Protein AF-A0ABD6VWK9-F1 (afdb_monomer_lite)

Foldseek 3Di:
DDDPDPPVDDPVVQQVVFLVCLQCVLVQLVDPVNPDDNQEHSVLSNLLSVQDSGPVSSVVLVVLLVVLQVVVCVVCVVLVDHDRNHDCLVVVQSVPAPHSVSVSVCSNVVSVVSVVVVVCVVRVD

Secondary structure (DSSP, 8-state):
-----GGGS-HHHHHHHHHHHHHTHHHHHS-GGGSS---S-HHHHHHHHHH-SSHHHHHHHHHHHHHHHHHHHHHTGGGT----TTSHHHHHHHHT-SSHHHHHHHHHHHHHHHHHHHHHHHH--

Sequence (125 aa):
MWGISCTNFSPAEIETQNRDLVKHADEFLTDPESGWEVFLEPEAIQLLSFWCRTPQQMRRFIRIILNAKNNLEKEHQALGVKINLGDDTLRTCLVSAESGRIVENRLRSLSCQIIQAIFLEHNLR

Structure (mmCIF, N/CA/C/O backbone):
data_AF-A0ABD6VWK9-F1
#
_entry.id   AF-A0ABD6VWK9-F1
#
loop_
_atom_site.group_PDB
_atom_site.id
_atom_site.type_symbol
_atom_site.label_atom_id
_atom_site.label_alt_id
_atom_site.label_comp_id
_atom_site.label_asym_id
_atom_site.label_entity_id
_atom_site.label_seq_id
_atom_site.pdbx_PDB_ins_code
_atom_site.Cartn_x
_atom_site.Cartn_y
_atom_site.Cartn_z
_atom_site.occupancy
_atom_site.B_iso_or_equiv
_atom_site.auth_seq_id
_atom_site.auth_comp_id
_atom_site.auth_asym_id
_atom_site.auth_atom_id
_atom_site.pdbx_PDB_model_num
ATOM 1 N N . MET A 1 1 ? 15.761 -23.101 -2.468 1.00 32.19 1 MET A N 1
ATOM 2 C CA . MET A 1 1 ? 15.816 -21.630 -2.332 1.00 32.19 1 MET A CA 1
ATOM 3 C C . MET A 1 1 ? 16.074 -21.071 -3.724 1.00 32.19 1 MET A C 1
ATOM 5 O O . MET A 1 1 ? 17.201 -21.141 -4.190 1.00 32.19 1 MET A O 1
ATOM 9 N N . TRP A 1 2 ? 15.028 -20.667 -4.444 1.00 38.19 2 TRP A N 1
ATOM 10 C CA . TRP A 1 2 ? 15.165 -20.130 -5.802 1.00 38.19 2 TRP A CA 1
ATOM 11 C C . TRP A 1 2 ? 15.607 -18.667 -5.702 1.00 38.19 2 TRP A C 1
ATOM 13 O O . TRP A 1 2 ? 14.817 -17.800 -5.344 1.00 38.19 2 TRP A O 1
ATOM 23 N N . GLY A 1 3 ? 16.896 -18.408 -5.927 1.00 40.91 3 GLY A N 1
ATOM 24 C CA . GLY A 1 3 ? 17.455 -17.060 -5.961 1.00 40.91 3 GLY A CA 1
ATOM 25 C C . GLY A 1 3 ? 17.182 -16.412 -7.313 1.00 40.91 3 GLY A C 1
ATOM 26 O O . GLY A 1 3 ? 17.951 -16.606 -8.250 1.00 40.91 3 GLY A O 1
ATOM 27 N N . ILE A 1 4 ? 16.097 -15.648 -7.427 1.00 45.09 4 ILE A N 1
ATOM 28 C CA . ILE A 1 4 ? 15.901 -14.756 -8.573 1.00 45.09 4 ILE A CA 1
ATOM 29 C C . ILE A 1 4 ? 16.847 -13.569 -8.364 1.00 45.09 4 ILE A C 1
ATOM 31 O O . ILE A 1 4 ? 16.572 -12.671 -7.570 1.00 45.09 4 ILE A O 1
ATOM 35 N N . SER A 1 5 ? 18.008 -13.603 -9.018 1.00 48.25 5 SER A N 1
ATOM 36 C CA . SER A 1 5 ? 18.937 -12.475 -9.038 1.00 48.25 5 SER A CA 1
ATOM 37 C C . SER A 1 5 ? 18.460 -11.450 -10.065 1.00 48.25 5 SER A C 1
ATOM 39 O O . SER A 1 5 ? 18.424 -11.742 -11.260 1.00 48.25 5 SER A O 1
ATOM 41 N N . CYS A 1 6 ? 18.145 -10.229 -9.627 1.00 55.00 6 CYS A N 1
ATOM 42 C CA . CYS A 1 6 ? 17.776 -9.117 -10.516 1.00 55.00 6 CYS A CA 1
ATOM 43 C C . CYS A 1 6 ? 18.934 -8.631 -11.411 1.00 55.00 6 CYS A C 1
ATOM 45 O O . CYS A 1 6 ? 18.774 -7.667 -12.150 1.00 55.00 6 CYS A O 1
ATOM 47 N N . THR A 1 7 ? 20.105 -9.273 -11.352 1.00 61.00 7 THR A N 1
ATOM 48 C CA . THR A 1 7 ? 21.295 -8.926 -12.146 1.00 61.00 7 THR A CA 1
ATOM 49 C C . THR A 1 7 ? 21.197 -9.330 -13.616 1.00 61.00 7 THR A C 1
ATOM 51 O O . THR A 1 7 ? 22.053 -8.933 -14.397 1.00 61.00 7 THR A O 1
ATOM 54 N N . ASN A 1 8 ? 20.191 -10.125 -13.993 1.00 77.50 8 ASN A N 1
ATOM 55 C CA . ASN A 1 8 ? 20.053 -10.672 -15.348 1.00 77.50 8 ASN A CA 1
ATOM 56 C C . ASN A 1 8 ? 19.121 -9.855 -16.256 1.00 77.50 8 ASN A C 1
ATOM 58 O O . ASN A 1 8 ? 18.975 -10.203 -17.423 1.00 77.50 8 ASN A O 1
ATOM 62 N N . PHE A 1 9 ? 18.491 -8.800 -15.736 1.00 83.81 9 PHE A N 1
ATOM 63 C CA . PHE A 1 9 ? 17.545 -7.974 -16.483 1.00 83.81 9 PHE A CA 1
ATOM 64 C C . PHE A 1 9 ? 18.128 -6.592 -16.756 1.00 83.81 9 PHE A C 1
ATOM 66 O O . PHE A 1 9 ? 18.802 -5.997 -15.911 1.00 83.81 9 PHE A O 1
ATOM 73 N N . SER A 1 10 ? 17.840 -6.060 -17.938 1.00 89.19 10 SER A N 1
ATOM 74 C CA . SER A 1 10 ? 18.141 -4.676 -18.272 1.00 89.19 10 SER A CA 1
ATOM 75 C C . SER A 1 10 ? 17.307 -3.710 -17.415 1.00 89.19 10 SER A C 1
ATOM 77 O O . SER A 1 10 ? 16.210 -4.050 -16.960 1.00 89.19 10 SER A O 1
ATOM 79 N N . PRO A 1 11 ? 17.765 -2.458 -17.233 1.00 88.75 11 PRO A N 1
ATOM 80 C CA . PRO A 1 11 ? 16.989 -1.447 -16.518 1.00 88.75 11 PRO A CA 1
ATOM 81 C C . PRO A 1 11 ? 15.580 -1.218 -17.091 1.00 88.75 11 PRO A C 1
ATOM 83 O O . PRO A 1 11 ? 14.651 -0.956 -16.334 1.00 88.75 11 PRO A O 1
ATOM 86 N N . ALA A 1 12 ? 15.404 -1.343 -18.411 1.00 90.69 12 ALA A N 1
ATOM 87 C CA . ALA A 1 12 ? 14.109 -1.166 -19.069 1.00 90.69 12 ALA A CA 1
ATOM 88 C C . ALA A 1 12 ? 13.143 -2.328 -18.786 1.00 90.69 12 ALA A C 1
ATOM 90 O O . ALA A 1 12 ? 11.950 -2.102 -18.572 1.00 90.69 12 ALA A O 1
ATOM 91 N N . GLU A 1 13 ? 13.651 -3.562 -18.740 1.00 89.31 13 GLU A N 1
ATOM 92 C CA . GLU A 1 13 ? 12.863 -4.733 -18.341 1.00 89.31 13 GLU A CA 1
ATOM 93 C C . GLU A 1 13 ? 12.443 -4.628 -16.8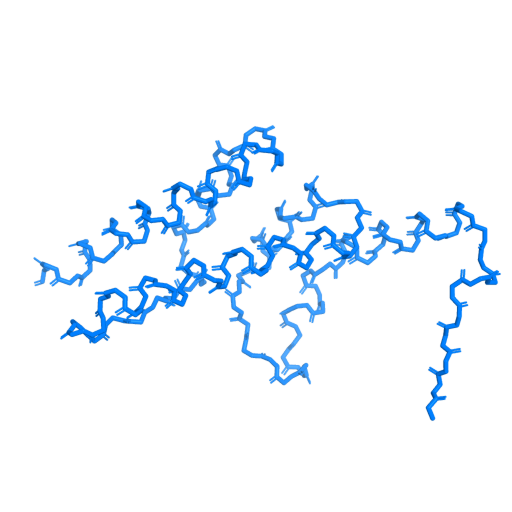75 1.00 89.31 13 GLU A C 1
ATOM 95 O O . GLU A 1 13 ? 11.276 -4.849 -16.562 1.00 89.31 13 GLU A O 1
ATOM 100 N N . ILE A 1 14 ? 13.355 -4.207 -15.992 1.00 88.44 14 ILE A N 1
ATOM 101 C CA . ILE A 1 14 ? 13.051 -3.983 -14.572 1.00 88.44 14 ILE A CA 1
ATOM 102 C C . ILE A 1 14 ? 11.991 -2.890 -14.403 1.00 88.44 14 ILE A C 1
ATOM 104 O O . ILE A 1 14 ? 11.057 -3.067 -13.625 1.00 88.44 14 ILE A O 1
ATOM 108 N N . GLU A 1 15 ? 12.100 -1.769 -15.120 1.00 90.06 15 GLU A N 1
ATOM 109 C CA . GLU A 1 15 ? 11.089 -0.708 -15.057 1.00 90.06 15 GLU A CA 1
ATOM 110 C C . GLU A 1 15 ? 9.732 -1.214 -15.555 1.00 90.06 15 GLU A C 1
ATOM 112 O O . GLU A 1 15 ? 8.719 -0.992 -14.900 1.00 90.06 15 GLU A O 1
ATOM 117 N N . THR A 1 16 ? 9.707 -1.958 -16.661 1.00 91.62 16 THR A N 1
ATOM 118 C CA . THR A 1 16 ? 8.468 -2.541 -17.198 1.00 91.62 16 THR A CA 1
ATOM 119 C C . THR A 1 16 ? 7.816 -3.481 -16.184 1.00 91.62 16 THR A C 1
ATOM 121 O O . THR A 1 16 ? 6.629 -3.342 -15.899 1.00 91.62 16 THR A O 1
ATOM 124 N N . GLN A 1 17 ? 8.600 -4.370 -15.568 1.00 90.69 17 GLN A N 1
ATOM 125 C CA . GLN A 1 17 ? 8.124 -5.280 -14.524 1.00 90.69 17 GLN A CA 1
ATOM 126 C C . GLN A 1 17 ? 7.633 -4.526 -13.282 1.00 90.69 17 GLN A C 1
ATOM 128 O O . GLN A 1 17 ? 6.583 -4.846 -12.736 1.00 90.69 17 GLN A O 1
ATOM 133 N N . ASN A 1 18 ? 8.351 -3.491 -12.840 1.00 92.06 18 ASN A N 1
ATOM 134 C CA . ASN A 1 18 ? 7.936 -2.675 -11.700 1.00 92.06 18 ASN A CA 1
ATOM 135 C C . ASN A 1 18 ? 6.605 -1.964 -11.961 1.00 92.06 18 ASN A C 1
ATOM 137 O O . ASN A 1 18 ? 5.761 -1.898 -11.068 1.00 92.06 18 ASN A O 1
ATOM 141 N N . ARG A 1 19 ? 6.418 -1.429 -13.171 1.00 89.88 19 ARG A N 1
ATOM 142 C CA . ARG A 1 19 ? 5.182 -0.749 -13.573 1.00 89.88 19 ARG A CA 1
ATOM 143 C C . ARG A 1 19 ? 4.009 -1.718 -13.620 1.00 89.88 19 ARG A C 1
ATOM 145 O O . ARG A 1 19 ? 2.937 -1.355 -13.149 1.00 89.88 19 ARG A O 1
ATOM 152 N N . ASP A 1 20 ? 4.228 -2.921 -14.138 1.00 92.25 20 ASP A N 1
ATOM 153 C CA . ASP A 1 20 ? 3.225 -3.983 -14.187 1.00 92.25 20 ASP A CA 1
ATOM 154 C C . ASP A 1 20 ? 2.800 -4.425 -12.777 1.00 92.25 20 ASP A C 1
ATOM 156 O O . ASP A 1 20 ? 1.629 -4.311 -12.417 1.00 92.25 20 ASP A O 1
ATOM 160 N N . LEU A 1 21 ? 3.770 -4.763 -11.921 1.00 90.38 21 LEU A N 1
ATOM 161 C CA . LEU A 1 21 ? 3.525 -5.139 -10.524 1.00 90.38 21 LEU A CA 1
ATOM 162 C C . LEU A 1 21 ? 2.811 -4.042 -9.728 1.00 90.38 21 LEU A C 1
ATOM 164 O O . LEU A 1 21 ? 1.988 -4.329 -8.871 1.00 90.38 21 LEU A O 1
ATOM 168 N N . VAL A 1 22 ? 3.134 -2.770 -9.957 1.00 89.81 22 VAL A N 1
ATOM 169 C CA . VAL A 1 22 ? 2.442 -1.675 -9.264 1.00 89.81 22 VAL A CA 1
ATOM 170 C C . VAL A 1 22 ? 1.021 -1.494 -9.791 1.00 89.81 22 VAL A C 1
ATOM 172 O O . VAL A 1 22 ? 0.119 -1.222 -9.003 1.00 89.81 22 VAL A O 1
ATOM 175 N N . LYS A 1 23 ? 0.821 -1.625 -11.103 1.00 89.75 23 LYS A N 1
ATOM 176 C CA . LYS A 1 23 ? -0.477 -1.428 -11.752 1.00 89.75 23 LYS A CA 1
ATOM 177 C C . LYS A 1 23 ? -1.496 -2.485 -11.333 1.00 89.75 23 LYS A C 1
ATOM 179 O O . LYS A 1 23 ? -2.651 -2.133 -11.143 1.00 89.75 23 LYS A O 1
ATOM 184 N N . HIS A 1 24 ? -1.049 -3.727 -11.184 1.00 90.06 24 HIS A N 1
ATOM 185 C CA . HIS A 1 24 ? -1.875 -4.876 -10.809 1.00 90.06 24 HIS A CA 1
ATOM 186 C C . HIS A 1 24 ? -1.788 -5.179 -9.302 1.00 90.06 24 HIS A C 1
ATOM 188 O O . HIS A 1 24 ? -1.914 -6.321 -8.868 1.00 90.06 24 HIS A O 1
ATOM 194 N N . ALA A 1 25 ? -1.514 -4.152 -8.487 1.00 87.88 25 ALA A N 1
ATOM 195 C CA . ALA A 1 25 ? -1.321 -4.309 -7.050 1.00 87.88 25 ALA A CA 1
ATOM 196 C C . ALA A 1 25 ? -2.573 -4.752 -6.297 1.00 87.88 25 ALA A C 1
ATOM 198 O O . ALA A 1 25 ? -2.473 -5.482 -5.314 1.00 87.88 25 ALA A O 1
ATOM 199 N N . ASP A 1 26 ? -3.737 -4.316 -6.754 1.00 86.62 26 ASP A N 1
ATOM 200 C CA . ASP A 1 26 ? -5.029 -4.706 -6.208 1.00 86.62 26 ASP A CA 1
ATOM 201 C C . ASP A 1 26 ? -5.265 -6.208 -6.364 1.00 86.62 26 ASP A C 1
ATOM 203 O O . ASP A 1 26 ? -5.638 -6.855 -5.389 1.00 86.62 26 ASP A O 1
ATOM 207 N N . GLU A 1 27 ? -4.939 -6.779 -7.524 1.00 87.56 27 GLU A N 1
ATOM 208 C CA . GLU A 1 27 ? -5.164 -8.197 -7.825 1.00 87.56 27 GLU A CA 1
ATOM 209 C C . GLU A 1 27 ? -4.462 -9.130 -6.829 1.00 87.56 27 GLU A C 1
ATOM 211 O O . GLU A 1 27 ? -5.067 -10.097 -6.380 1.00 87.56 27 GLU A O 1
ATOM 216 N N . PHE A 1 28 ? -3.220 -8.834 -6.424 1.00 82.31 28 PHE A N 1
ATOM 217 C CA . PHE A 1 28 ? -2.496 -9.690 -5.472 1.00 82.31 28 PHE A CA 1
ATOM 218 C C . PHE A 1 28 ? -2.640 -9.277 -4.004 1.00 82.31 28 PHE A C 1
ATOM 220 O O . PHE A 1 28 ? -2.460 -10.115 -3.123 1.00 82.31 28 PHE A O 1
ATOM 227 N N . LEU A 1 29 ? -2.914 -8.001 -3.701 1.00 81.19 29 LEU A N 1
ATOM 228 C CA . LEU A 1 29 ? -3.114 -7.550 -2.314 1.00 81.19 29 LEU A CA 1
ATOM 229 C C . LEU A 1 29 ? -4.529 -7.831 -1.802 1.00 81.19 29 LEU A C 1
ATOM 231 O O . LEU A 1 29 ? -4.738 -7.787 -0.590 1.00 81.19 29 LEU A O 1
ATOM 235 N N . THR A 1 30 ? -5.476 -8.103 -2.703 1.00 81.50 30 THR A N 1
ATOM 236 C CA . THR A 1 30 ? -6.857 -8.471 -2.359 1.00 81.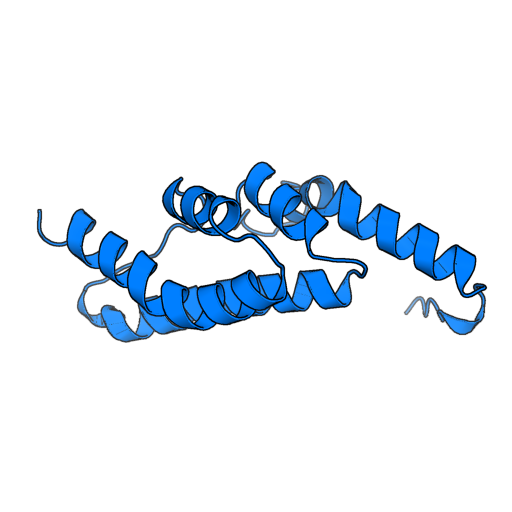50 30 THR A CA 1
ATOM 237 C C . THR A 1 30 ? -7.187 -9.936 -2.644 1.00 81.50 30 THR A C 1
ATOM 239 O O . THR A 1 30 ? -8.316 -10.351 -2.396 1.00 81.50 30 THR A O 1
ATOM 242 N N . ASP A 1 31 ? -6.217 -10.727 -3.119 1.00 80.06 31 ASP A N 1
ATOM 243 C CA . ASP A 1 31 ? -6.414 -12.141 -3.439 1.00 80.06 31 ASP A CA 1
ATOM 244 C C . ASP A 1 31 ? -6.872 -12.933 -2.193 1.00 80.06 31 ASP A C 1
ATOM 246 O O . ASP A 1 31 ? -6.105 -13.055 -1.228 1.00 80.06 31 ASP A O 1
ATOM 250 N N . PRO A 1 32 ? -8.094 -13.504 -2.198 1.00 72.88 32 PRO A N 1
ATOM 251 C CA . PRO A 1 32 ? -8.606 -14.312 -1.095 1.00 72.88 32 PRO A CA 1
ATOM 252 C C . PRO A 1 32 ? -7.770 -15.570 -0.817 1.00 72.88 32 PRO A C 1
ATOM 254 O O . PRO A 1 32 ? -7.759 -16.060 0.313 1.00 72.88 32 PRO A O 1
ATOM 257 N N . GLU A 1 33 ? -7.057 -16.094 -1.819 1.00 78.31 33 GLU A N 1
ATOM 258 C CA . GLU A 1 33 ? -6.184 -17.266 -1.678 1.00 78.31 33 GLU A CA 1
ATOM 259 C C . GLU A 1 33 ? -4.800 -16.916 -1.116 1.00 78.31 33 GLU A C 1
ATOM 261 O O . GLU A 1 33 ? -4.047 -17.804 -0.710 1.00 78.31 33 GLU A O 1
ATOM 266 N N . SER A 1 34 ? -4.469 -15.626 -1.005 1.00 70.69 34 SER A N 1
ATOM 267 C CA . SER A 1 34 ? -3.174 -15.172 -0.487 1.00 70.69 34 SER A CA 1
ATOM 268 C C . SER A 1 34 ? -2.956 -15.508 0.997 1.00 70.69 34 SER A C 1
ATOM 270 O O . SER A 1 34 ? -1.818 -15.504 1.474 1.00 70.69 34 SER A O 1
ATOM 272 N N . GLY A 1 35 ? -4.034 -15.791 1.739 1.00 67.25 35 GLY A N 1
ATOM 273 C CA . GLY A 1 35 ? -4.010 -16.035 3.184 1.00 67.25 35 GLY A CA 1
ATOM 274 C C . GLY A 1 35 ? -3.824 -14.770 4.031 1.00 67.25 35 GLY A C 1
ATOM 275 O O . GLY A 1 35 ? -3.687 -14.873 5.252 1.00 67.25 35 GLY A O 1
ATOM 276 N N . TRP A 1 36 ? -3.818 -13.588 3.406 1.00 67.12 36 TRP A N 1
ATOM 277 C CA . TRP A 1 36 ? -3.788 -12.295 4.086 1.00 67.12 36 TRP A CA 1
ATOM 278 C C . TRP A 1 36 ? -5.208 -11.749 4.225 1.00 67.12 36 TRP A C 1
ATOM 280 O O . TRP A 1 36 ? -6.017 -11.846 3.306 1.00 67.12 36 TRP A O 1
ATOM 290 N N . GLU A 1 37 ? -5.515 -11.147 5.374 1.00 69.69 37 GLU A N 1
ATOM 291 C CA . GLU A 1 37 ? -6.748 -10.376 5.523 1.00 69.69 37 GLU A CA 1
ATOM 292 C C . GLU A 1 37 ? -6.665 -9.144 4.613 1.00 69.69 37 GLU A C 1
ATOM 294 O O . GLU A 1 37 ? -5.711 -8.360 4.704 1.00 69.69 37 GLU A O 1
ATOM 299 N N . VAL A 1 38 ? -7.651 -8.989 3.725 1.00 71.06 38 VAL A N 1
ATOM 300 C CA . VAL A 1 38 ? -7.769 -7.814 2.859 1.00 71.06 38 VAL A CA 1
ATOM 301 C C . VAL A 1 38 ? -7.890 -6.585 3.754 1.00 71.06 38 VAL A C 1
ATOM 303 O O . VAL A 1 38 ? -8.861 -6.419 4.486 1.00 71.06 38 VAL A O 1
ATOM 306 N N . PHE A 1 39 ? -6.856 -5.745 3.744 1.00 72.94 39 PHE A N 1
ATOM 307 C CA . PHE A 1 39 ? -6.743 -4.609 4.661 1.00 72.94 39 PHE A CA 1
ATOM 308 C C . PHE A 1 39 ? -7.079 -3.270 3.997 1.00 72.94 39 PHE A C 1
ATOM 310 O O . PHE A 1 39 ? -7.129 -2.256 4.684 1.00 72.94 39 PHE A O 1
ATOM 317 N N . LEU A 1 40 ? -7.262 -3.239 2.678 1.00 77.88 40 LEU A N 1
ATOM 318 C CA . LEU A 1 40 ? -7.689 -2.072 1.913 1.00 77.88 40 LEU A CA 1
ATOM 319 C C . LEU A 1 40 ? -8.586 -2.536 0.771 1.00 77.88 40 LEU A C 1
ATOM 321 O O . LEU A 1 40 ? -8.314 -3.568 0.160 1.00 77.88 40 LEU A O 1
ATOM 325 N N . GLU A 1 41 ? -9.592 -1.727 0.451 1.00 79.88 41 GLU A N 1
ATOM 326 C CA . GLU A 1 41 ? -10.415 -1.930 -0.739 1.00 79.88 41 GLU A CA 1
ATOM 327 C C . GLU A 1 41 ? -9.563 -1.845 -2.025 1.00 79.88 41 GLU A C 1
ATOM 329 O O . GLU A 1 41 ? -8.614 -1.043 -2.080 1.00 79.88 41 GLU A O 1
ATOM 334 N N . PRO A 1 42 ? -9.896 -2.615 -3.078 1.00 82.94 42 PRO A N 1
ATOM 335 C CA . PRO A 1 42 ? -9.181 -2.599 -4.356 1.00 82.94 42 PRO A CA 1
ATOM 336 C C . PRO A 1 42 ? -8.982 -1.190 -4.929 1.00 82.94 42 PRO A C 1
ATOM 338 O O . PRO A 1 42 ? -7.887 -0.847 -5.376 1.00 82.94 42 PRO A O 1
ATOM 341 N N . GLU A 1 43 ? -9.986 -0.313 -4.840 1.00 80.75 43 GLU A N 1
ATOM 342 C CA . GLU A 1 43 ? -9.894 1.065 -5.335 1.00 80.75 43 GLU A CA 1
ATOM 343 C C . GLU A 1 43 ? -8.870 1.898 -4.554 1.00 80.75 43 GLU A C 1
ATOM 345 O O . GLU A 1 43 ? -8.190 2.751 -5.130 1.00 80.75 43 GLU A O 1
ATOM 350 N N . ALA A 1 44 ? -8.725 1.660 -3.247 1.00 78.69 44 ALA A N 1
ATOM 351 C CA . ALA A 1 44 ? -7.717 2.331 -2.431 1.00 78.69 44 ALA A CA 1
ATOM 352 C C . ALA A 1 44 ? -6.303 1.866 -2.809 1.00 78.69 44 ALA A C 1
ATOM 354 O O . ALA A 1 44 ? -5.385 2.686 -2.899 1.00 78.69 44 ALA A O 1
ATOM 355 N N . ILE A 1 45 ? -6.130 0.573 -3.094 1.00 83.88 45 ILE A N 1
ATOM 356 C CA . ILE A 1 45 ? -4.863 0.017 -3.587 1.00 83.88 45 ILE A CA 1
ATOM 357 C C . ILE A 1 45 ? -4.536 0.567 -4.980 1.00 83.88 45 ILE A C 1
ATOM 359 O O . ILE A 1 45 ? -3.402 0.982 -5.240 1.00 83.88 45 ILE A O 1
ATOM 363 N N . GLN A 1 46 ? -5.534 0.670 -5.855 1.00 83.88 46 GLN A N 1
ATOM 364 C CA . GLN A 1 46 ? -5.359 1.246 -7.181 1.00 83.88 46 GLN A CA 1
ATOM 365 C C . GLN A 1 46 ? -4.989 2.734 -7.116 1.00 83.88 46 GLN A C 1
ATOM 367 O O . GLN A 1 46 ? -4.116 3.179 -7.861 1.00 83.88 46 GLN A O 1
ATOM 372 N N . LEU A 1 47 ? -5.539 3.504 -6.174 1.00 81.75 47 LEU A N 1
ATOM 373 C CA . LEU A 1 47 ? -5.098 4.881 -5.928 1.00 81.75 47 LEU A CA 1
ATOM 374 C C . LEU A 1 47 ? -3.629 4.954 -5.489 1.00 81.75 47 LEU A C 1
ATOM 376 O O . LEU A 1 47 ? -2.875 5.781 -6.007 1.00 81.75 47 LEU A O 1
ATOM 380 N N . LEU A 1 48 ? -3.193 4.057 -4.595 1.00 81.94 48 LEU A N 1
ATOM 381 C CA . LEU A 1 48 ? -1.785 3.964 -4.189 1.00 81.94 48 LEU A CA 1
ATOM 382 C C . LEU A 1 48 ? -0.860 3.671 -5.378 1.00 81.94 48 LEU A C 1
ATOM 384 O O . LEU A 1 48 ? 0.265 4.186 -5.416 1.00 81.94 48 LEU A O 1
ATOM 388 N N . SER A 1 49 ? -1.328 2.897 -6.364 1.00 84.19 49 SER A N 1
ATOM 389 C CA . SER A 1 49 ? -0.552 2.567 -7.563 1.00 84.19 49 SER A CA 1
ATOM 390 C C . SER A 1 49 ? -0.129 3.805 -8.362 1.00 84.19 49 SER A C 1
ATOM 392 O O . SER A 1 49 ? 1.001 3.859 -8.847 1.00 84.19 49 SER A O 1
ATOM 394 N N . PHE A 1 50 ? -0.959 4.856 -8.419 1.00 82.50 50 PHE A N 1
ATOM 395 C CA . PHE A 1 50 ? -0.632 6.090 -9.144 1.00 82.50 50 PHE A CA 1
ATOM 396 C C . PHE A 1 50 ? 0.551 6.852 -8.539 1.00 82.50 50 PHE A C 1
ATOM 398 O O . PHE A 1 50 ? 1.246 7.592 -9.243 1.00 82.50 50 PHE A O 1
ATOM 405 N N . TRP A 1 51 ? 0.809 6.671 -7.244 1.00 78.31 51 TRP A N 1
ATOM 406 C CA . TRP A 1 51 ? 1.920 7.317 -6.540 1.00 78.31 51 TRP A CA 1
ATOM 407 C C . TRP A 1 51 ? 3.165 6.442 -6.443 1.00 78.31 51 TRP A C 1
ATOM 409 O O . TRP A 1 51 ? 4.208 6.908 -5.976 1.00 78.31 51 TRP A O 1
ATOM 419 N N . CYS A 1 52 ? 3.076 5.196 -6.903 1.00 84.25 52 CYS A N 1
ATOM 420 C CA . CYS A 1 52 ? 4.171 4.249 -6.887 1.00 84.25 52 CYS A CA 1
ATOM 421 C C . CYS A 1 52 ? 4.720 4.051 -8.303 1.00 84.25 52 CYS A C 1
ATOM 423 O O . CYS A 1 52 ? 4.006 3.993 -9.299 1.00 84.25 52 CYS A O 1
ATOM 425 N N . ARG A 1 53 ? 6.039 3.945 -8.404 1.00 84.38 53 ARG A N 1
ATOM 426 C CA . ARG A 1 53 ? 6.734 3.472 -9.605 1.00 84.38 53 ARG A CA 1
ATOM 427 C C . ARG A 1 53 ? 7.389 2.123 -9.387 1.00 84.38 53 ARG A C 1
ATOM 429 O O . ARG A 1 53 ? 7.676 1.443 -10.358 1.00 84.38 53 ARG A O 1
ATOM 436 N N . THR A 1 54 ? 7.606 1.734 -8.130 1.00 85.75 54 THR A N 1
ATOM 437 C CA . THR A 1 54 ? 8.205 0.445 -7.790 1.00 85.75 54 THR A CA 1
ATOM 438 C C . THR A 1 54 ? 7.439 -0.271 -6.674 1.00 85.75 54 THR A C 1
ATOM 440 O O . THR A 1 54 ? 6.851 0.389 -5.805 1.00 85.75 54 THR A O 1
ATOM 443 N N . PRO A 1 55 ? 7.506 -1.614 -6.613 1.00 85.12 55 PRO A N 1
ATOM 444 C CA . PRO A 1 55 ? 6.935 -2.390 -5.512 1.00 85.12 55 PRO A CA 1
ATOM 445 C C . PRO A 1 55 ? 7.472 -1.976 -4.134 1.00 85.12 55 PRO A C 1
ATOM 447 O O . PRO A 1 55 ? 6.766 -2.037 -3.129 1.00 85.12 55 PRO A O 1
ATOM 450 N N . GLN A 1 56 ? 8.720 -1.502 -4.056 1.00 84.88 56 GLN A N 1
ATOM 451 C CA . GLN A 1 56 ? 9.305 -1.025 -2.800 1.00 84.88 56 GLN A CA 1
ATOM 452 C C . GLN A 1 56 ? 8.640 0.270 -2.312 1.00 84.88 56 GLN A C 1
ATOM 454 O O . GLN A 1 56 ? 8.468 0.438 -1.102 1.00 84.88 56 GLN A O 1
ATOM 459 N N . GLN A 1 57 ? 8.247 1.169 -3.222 1.00 82.56 57 GLN A N 1
ATOM 460 C CA . GLN A 1 57 ? 7.480 2.368 -2.870 1.00 82.56 57 GLN A CA 1
ATOM 461 C C . GLN A 1 57 ? 6.084 1.991 -2.368 1.00 82.56 57 GLN A C 1
ATOM 463 O O . GLN A 1 57 ? 5.692 2.450 -1.296 1.00 82.56 57 GLN A O 1
ATOM 468 N N . MET A 1 58 ? 5.399 1.079 -3.064 1.00 85.44 58 MET A N 1
ATOM 469 C CA . MET A 1 58 ? 4.105 0.535 -2.633 1.00 85.44 58 MET A CA 1
ATOM 470 C C . MET A 1 58 ? 4.197 -0.057 -1.221 1.00 85.44 58 MET A C 1
ATOM 472 O O . MET A 1 58 ? 3.471 0.345 -0.312 1.00 85.44 58 MET A O 1
ATOM 476 N N . ARG A 1 59 ? 5.188 -0.926 -0.982 1.00 85.12 59 ARG A N 1
ATOM 477 C CA . ARG A 1 59 ? 5.447 -1.516 0.339 1.00 85.12 59 ARG A CA 1
ATOM 478 C C . ARG A 1 59 ? 5.694 -0.462 1.422 1.00 85.12 59 ARG A C 1
ATOM 480 O O . ARG A 1 59 ? 5.303 -0.664 2.573 1.00 85.12 59 ARG A O 1
ATOM 487 N N . ARG A 1 60 ? 6.359 0.650 1.091 1.00 82.50 60 ARG A N 1
ATOM 488 C CA . ARG A 1 60 ? 6.584 1.758 2.032 1.00 82.50 60 ARG A CA 1
ATOM 489 C C . ARG A 1 60 ? 5.269 2.437 2.409 1.00 82.50 60 ARG A C 1
ATOM 491 O O . ARG A 1 60 ? 5.057 2.648 3.600 1.00 82.50 60 ARG A O 1
ATOM 498 N N . PHE A 1 61 ? 4.396 2.730 1.446 1.00 80.75 61 PHE A N 1
ATOM 499 C CA . PHE A 1 61 ? 3.077 3.305 1.725 1.00 80.75 61 PHE A CA 1
ATOM 500 C C . PHE A 1 61 ? 2.220 2.380 2.588 1.00 80.75 61 PHE A C 1
ATOM 502 O O . PHE A 1 61 ? 1.731 2.811 3.630 1.00 80.75 61 PHE A O 1
ATOM 509 N N . ILE A 1 62 ? 2.138 1.096 2.231 1.00 81.38 62 ILE A N 1
ATOM 510 C CA . ILE A 1 62 ? 1.410 0.085 3.014 1.00 81.38 62 ILE A CA 1
ATOM 511 C C . ILE A 1 62 ? 1.917 0.049 4.460 1.00 81.38 62 ILE A C 1
ATOM 513 O O . ILE A 1 62 ? 1.132 0.106 5.402 1.00 81.38 62 ILE A O 1
ATOM 517 N N . ARG A 1 63 ? 3.241 0.031 4.665 1.00 82.75 63 ARG A N 1
ATOM 518 C CA . ARG A 1 63 ? 3.824 0.046 6.014 1.00 82.75 63 ARG A CA 1
ATOM 519 C C . ARG A 1 63 ? 3.467 1.309 6.798 1.00 82.75 63 ARG A C 1
ATOM 521 O O . ARG A 1 63 ? 3.255 1.214 8.002 1.00 82.75 63 ARG A O 1
ATOM 528 N N . ILE A 1 64 ? 3.430 2.473 6.153 1.00 80.06 64 ILE A N 1
ATOM 529 C CA . ILE A 1 64 ? 3.028 3.725 6.809 1.00 80.06 64 ILE A CA 1
ATOM 530 C C . ILE A 1 64 ? 1.574 3.626 7.279 1.00 80.06 64 ILE A C 1
ATOM 532 O O . ILE A 1 64 ? 1.309 3.919 8.441 1.00 80.06 64 ILE A O 1
ATOM 536 N N . ILE A 1 65 ? 0.671 3.149 6.418 1.00 78.06 65 ILE A N 1
ATOM 537 C CA . ILE A 1 65 ? -0.757 2.978 6.727 1.00 78.06 65 ILE A CA 1
ATOM 538 C C . ILE A 1 65 ? -0.954 1.987 7.884 1.00 78.06 65 ILE A C 1
ATOM 540 O O . ILE A 1 65 ? -1.644 2.291 8.854 1.00 78.06 65 ILE A O 1
ATOM 544 N N . LEU A 1 66 ? -0.296 0.826 7.836 1.00 80.88 66 LEU A N 1
ATOM 545 C CA . LEU A 1 66 ? -0.409 -0.188 8.889 1.00 80.88 66 LEU A CA 1
ATOM 546 C C . LEU A 1 66 ? 0.204 0.270 10.219 1.00 80.88 66 LEU A C 1
ATOM 548 O O . LEU A 1 66 ? -0.350 -0.002 11.280 1.00 80.88 66 LEU A O 1
ATOM 552 N N . ASN A 1 67 ? 1.330 0.988 10.190 1.00 81.00 67 ASN A N 1
ATOM 553 C CA . ASN A 1 67 ? 1.921 1.541 11.410 1.00 81.00 67 ASN A CA 1
ATOM 554 C C . ASN A 1 67 ? 1.020 2.609 12.036 1.00 81.00 67 ASN A C 1
ATOM 556 O O . ASN A 1 67 ? 0.867 2.630 13.252 1.00 81.00 67 ASN A O 1
ATOM 560 N N . ALA A 1 68 ? 0.416 3.464 11.212 1.00 75.38 68 ALA A N 1
ATOM 561 C CA . ALA A 1 68 ? -0.573 4.442 11.639 1.00 75.38 68 ALA A CA 1
ATOM 562 C C . ALA A 1 68 ? -1.764 3.779 12.343 1.00 75.38 68 ALA A C 1
ATOM 564 O O . ALA A 1 68 ? -2.075 4.146 13.474 1.00 75.38 68 ALA A O 1
ATOM 565 N N . LYS A 1 69 ? -2.357 2.754 11.714 1.00 76.75 69 LYS A N 1
ATOM 566 C CA . LYS A 1 69 ? -3.416 1.933 12.316 1.00 76.75 69 LYS A CA 1
ATOM 567 C C . LYS A 1 69 ? -2.991 1.406 13.688 1.00 76.75 69 LYS A C 1
ATOM 569 O O . LYS A 1 69 ? -3.627 1.695 14.695 1.00 76.75 69 LYS A O 1
ATOM 574 N N . ASN A 1 70 ? -1.877 0.674 13.722 1.00 81.12 70 ASN A N 1
ATOM 575 C CA . ASN A 1 70 ? -1.404 -0.002 14.927 1.00 81.12 70 ASN A CA 1
ATOM 576 C C . ASN A 1 70 ? -1.075 0.973 16.063 1.00 81.12 70 ASN A C 1
ATOM 578 O O . ASN A 1 70 ? -1.271 0.640 17.228 1.00 81.12 70 ASN A O 1
ATOM 582 N N . ASN A 1 71 ? -0.532 2.152 15.753 1.00 80.62 71 ASN A N 1
ATOM 583 C CA . ASN A 1 71 ? -0.238 3.160 16.769 1.00 80.62 71 ASN A CA 1
ATOM 584 C C . ASN A 1 71 ? -1.518 3.686 17.407 1.00 80.62 71 ASN A C 1
ATOM 586 O O . ASN A 1 71 ? -1.571 3.848 18.620 1.00 80.62 71 ASN A O 1
ATOM 590 N N . LEU A 1 72 ? -2.558 3.887 16.610 1.00 72.38 72 LEU A N 1
ATOM 591 C CA . LEU A 1 72 ? -3.780 4.503 17.090 1.00 72.38 72 LEU A CA 1
ATOM 592 C C . LEU A 1 72 ? -4.680 3.512 17.836 1.00 72.38 72 LEU A C 1
ATOM 594 O O . LEU A 1 72 ? -5.239 3.857 18.873 1.00 72.38 72 LEU A O 1
ATOM 598 N N . GLU A 1 73 ? -4.711 2.243 17.416 1.00 77.31 73 GLU A N 1
ATOM 599 C CA . GLU A 1 73 ? -5.300 1.164 18.229 1.00 77.31 73 GLU A CA 1
ATOM 600 C C . GLU A 1 73 ? -4.589 1.020 19.583 1.00 77.31 73 GLU A C 1
ATOM 602 O O . GLU A 1 73 ? -5.238 0.763 20.594 1.00 77.31 73 GLU A O 1
ATOM 607 N N . LYS A 1 74 ? -3.264 1.222 19.638 1.00 82.44 74 LYS A N 1
ATOM 608 C CA . LYS A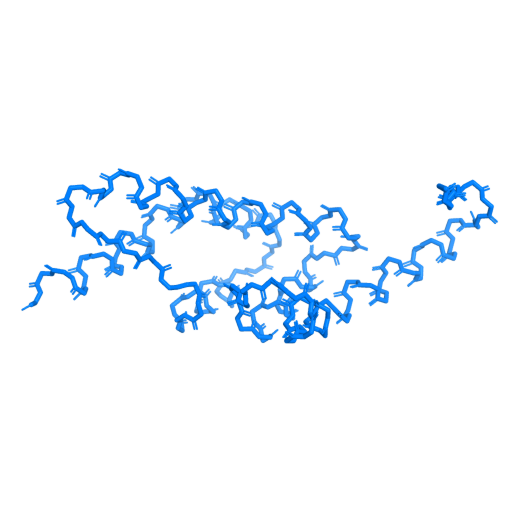 1 74 ? -2.505 1.214 20.901 1.00 82.44 74 LYS A CA 1
ATOM 609 C C . LYS A 1 74 ? -2.808 2.428 21.773 1.00 82.44 74 LYS A C 1
ATOM 611 O O . LYS A 1 74 ? -3.026 2.265 22.969 1.00 82.44 74 LYS A O 1
ATOM 616 N N . GLU A 1 75 ? -2.827 3.628 21.197 1.00 75.56 75 GLU A N 1
ATOM 617 C CA . GLU A 1 75 ? -3.158 4.867 21.917 1.00 75.56 75 GLU A CA 1
ATOM 618 C C . GLU A 1 75 ? -4.565 4.809 22.526 1.00 75.56 75 GLU A C 1
ATOM 620 O O . GLU A 1 75 ? -4.781 5.281 23.640 1.00 75.56 75 GLU A O 1
ATOM 625 N N . HIS A 1 76 ? -5.501 4.154 21.837 1.00 73.88 76 HIS A N 1
ATOM 626 C CA . HIS A 1 76 ? -6.891 4.011 22.261 1.00 73.88 76 HIS A CA 1
ATOM 627 C C . HIS A 1 76 ? -7.230 2.600 22.767 1.00 73.88 76 HIS A C 1
ATOM 629 O O . HIS A 1 76 ? -8.400 2.214 22.813 1.00 73.88 76 HIS A O 1
ATOM 635 N N . GLN A 1 77 ? -6.228 1.831 23.211 1.00 78.94 77 GLN A N 1
ATOM 636 C CA . GLN A 1 77 ? -6.416 0.441 23.641 1.00 78.94 77 GLN A CA 1
ATOM 637 C C . GLN A 1 77 ? -7.423 0.314 24.794 1.00 78.94 77 GLN A C 1
ATOM 639 O O . GLN A 1 77 ? -8.218 -0.624 24.823 1.00 78.94 77 GLN A O 1
ATOM 644 N N . ALA A 1 78 ? -7.428 1.277 25.722 1.00 74.19 78 ALA A N 1
ATOM 645 C CA . ALA A 1 78 ? -8.357 1.311 26.856 1.00 74.19 78 ALA A CA 1
ATOM 646 C C . ALA A 1 78 ? -9.834 1.424 26.434 1.00 74.19 78 ALA A C 1
ATOM 648 O O . ALA A 1 78 ? 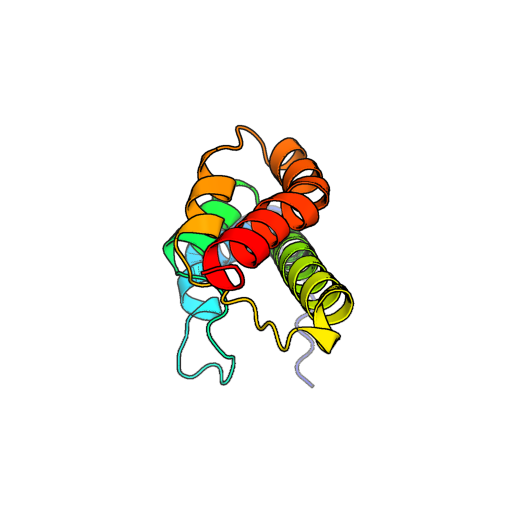-10.723 1.068 27.201 1.00 74.19 78 ALA A O 1
ATOM 649 N N . LEU A 1 79 ? -10.085 1.909 25.218 1.00 74.25 79 LEU A N 1
ATOM 650 C CA . LEU A 1 79 ? -11.412 2.138 24.650 1.00 74.25 79 LEU A CA 1
ATOM 651 C C . LEU A 1 79 ? -11.838 0.957 23.758 1.00 74.25 79 LEU A C 1
ATOM 653 O O . LEU A 1 79 ? -12.931 0.964 23.207 1.00 74.25 79 LEU A O 1
ATOM 657 N N . GLY A 1 80 ? -10.987 -0.071 23.627 1.00 73.62 80 GLY A N 1
ATOM 658 C CA . GLY A 1 80 ? -11.283 -1.288 22.870 1.00 73.62 80 GLY A CA 1
ATOM 659 C C . GLY A 1 80 ? -11.365 -1.081 21.358 1.00 73.62 80 GLY A C 1
ATOM 660 O O . GLY A 1 80 ? -11.927 -1.927 20.662 1.00 73.62 80 GLY A O 1
ATOM 661 N N . VAL A 1 81 ? -10.832 0.029 20.840 1.00 65.94 81 VAL A N 1
ATOM 662 C CA . VAL A 1 81 ? -11.037 0.396 19.439 1.00 65.94 81 VAL A CA 1
ATOM 663 C C . VAL A 1 81 ? -10.211 -0.455 18.493 1.00 65.94 81 VAL A C 1
ATOM 665 O O . VAL A 1 81 ? -9.005 -0.627 18.658 1.00 65.94 81 VAL A O 1
ATOM 668 N N . LYS A 1 82 ? -10.898 -0.946 17.463 1.00 73.75 82 LYS A N 1
ATOM 669 C CA . LYS A 1 82 ? -10.322 -1.584 16.286 1.00 73.75 82 LYS A CA 1
ATOM 670 C C . LYS A 1 82 ? -10.658 -0.746 15.069 1.00 73.75 82 LYS A C 1
ATOM 672 O O . LYS A 1 82 ? -11.820 -0.416 14.847 1.00 73.75 82 LYS A O 1
ATOM 677 N N . ILE A 1 83 ? -9.645 -0.414 14.285 1.00 70.62 83 ILE A N 1
ATOM 678 C CA . ILE A 1 83 ? -9.805 0.407 13.090 1.00 70.62 83 ILE A CA 1
ATOM 679 C C . ILE A 1 83 ? -10.007 -0.520 11.900 1.00 70.62 83 ILE A C 1
ATOM 681 O O . ILE A 1 83 ? -9.130 -1.328 11.561 1.00 70.62 83 ILE A O 1
ATOM 685 N N . ASN A 1 84 ? -11.145 -0.364 11.233 1.00 73.25 84 ASN A N 1
ATOM 686 C CA . ASN A 1 84 ? -11.365 -0.967 9.932 1.00 73.25 84 ASN A CA 1
ATOM 687 C C . ASN A 1 84 ? -10.784 -0.049 8.847 1.00 73.25 84 ASN A C 1
ATOM 689 O O . ASN A 1 84 ? -11.207 1.093 8.700 1.00 73.25 84 ASN A O 1
ATOM 693 N N . LEU A 1 85 ? -9.780 -0.541 8.120 1.00 71.44 85 LEU A N 1
ATOM 694 C CA . LEU A 1 85 ? -9.138 0.212 7.042 1.00 71.44 85 LEU A CA 1
ATOM 695 C C . LEU A 1 85 ? -9.900 0.117 5.704 1.00 71.44 85 LEU A C 1
ATOM 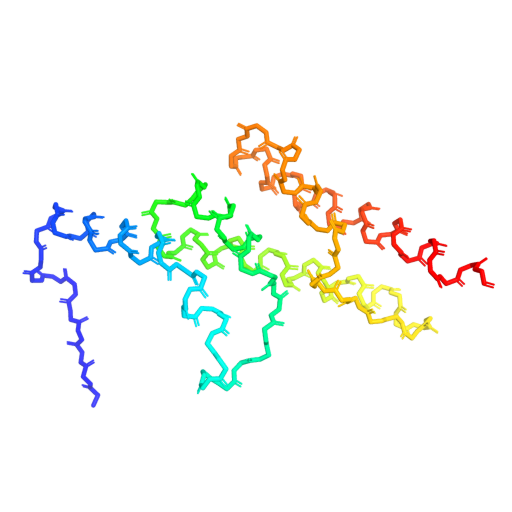697 O O . LEU A 1 85 ? -9.591 0.879 4.791 1.00 71.44 85 LEU A O 1
ATOM 701 N N . GLY A 1 86 ? -10.874 -0.794 5.595 1.00 66.00 86 GLY A N 1
ATOM 702 C CA . GLY A 1 86 ? -11.770 -0.920 4.439 1.00 66.00 86 GLY A CA 1
ATOM 703 C C . GLY A 1 86 ? -12.929 0.083 4.438 1.00 66.00 86 GLY A C 1
ATOM 704 O O . GLY A 1 86 ? -13.686 0.140 3.481 1.00 66.00 86 GLY A O 1
ATOM 705 N N . ASP A 1 87 ? -13.074 0.890 5.492 1.00 66.81 87 ASP A N 1
ATOM 706 C CA . ASP A 1 87 ? -14.136 1.894 5.581 1.00 66.81 87 ASP A CA 1
ATOM 707 C C . ASP A 1 87 ? -13.851 3.117 4.675 1.00 66.81 87 ASP A C 1
ATOM 709 O O . ASP A 1 87 ? -12.696 3.534 4.500 1.00 66.81 87 ASP A O 1
ATOM 713 N N . ASP A 1 88 ? -14.905 3.726 4.119 1.00 60.00 88 ASP A N 1
ATOM 714 C CA . ASP A 1 88 ? -14.874 4.748 3.047 1.00 60.00 88 ASP A CA 1
ATOM 715 C C . ASP A 1 88 ? -14.034 6.001 3.387 1.00 60.00 88 ASP A C 1
ATOM 717 O O . ASP A 1 88 ? -13.605 6.788 2.527 1.00 60.00 88 ASP A O 1
ATOM 721 N N . THR A 1 89 ? -13.745 6.194 4.667 1.00 57.84 89 THR A N 1
ATOM 722 C CA . THR A 1 89 ? -12.999 7.329 5.204 1.00 57.84 89 THR A CA 1
ATOM 723 C C . THR A 1 89 ? -11.535 7.355 4.744 1.00 57.84 89 THR A C 1
ATOM 725 O O . THR A 1 89 ? -10.979 8.429 4.482 1.00 57.84 89 THR A O 1
ATOM 728 N N . LEU A 1 90 ? -10.894 6.192 4.566 1.00 62.34 90 LEU A N 1
ATOM 729 C CA . LEU A 1 90 ? -9.521 6.121 4.041 1.00 62.34 90 LEU A CA 1
ATOM 730 C C . LEU A 1 90 ? -9.456 6.499 2.568 1.00 62.34 90 LEU A C 1
ATOM 732 O O . LEU A 1 90 ? -8.588 7.280 2.167 1.00 62.34 90 LEU A O 1
ATOM 736 N N . ARG A 1 91 ? -10.418 6.016 1.780 1.00 62.12 91 ARG A N 1
ATOM 737 C CA . ARG A 1 91 ? -10.570 6.358 0.365 1.00 62.12 91 ARG A CA 1
ATOM 738 C C . ARG A 1 91 ? -10.717 7.867 0.175 1.00 62.12 91 ARG A C 1
ATOM 740 O O . ARG A 1 91 ? -9.993 8.451 -0.629 1.00 62.12 91 ARG A O 1
ATOM 747 N N . THR A 1 92 ? -11.571 8.507 0.975 1.00 59.50 92 THR A N 1
ATOM 748 C CA . THR A 1 92 ? -11.777 9.968 0.961 1.00 59.50 92 THR A CA 1
ATOM 749 C C . THR A 1 92 ? -10.462 10.734 1.130 1.00 59.50 92 THR A C 1
ATOM 751 O O . THR A 1 92 ? -10.197 11.725 0.445 1.00 59.50 92 THR A O 1
ATOM 754 N N . CYS A 1 93 ? -9.579 10.241 1.992 1.00 57.31 93 CYS A N 1
ATOM 755 C CA . CYS A 1 93 ? -8.331 10.923 2.301 1.00 57.31 93 CYS A CA 1
ATOM 756 C C . CYS A 1 93 ? -7.245 10.691 1.251 1.00 57.31 93 CYS A C 1
ATOM 758 O O . CYS A 1 93 ? -6.510 11.630 0.930 1.00 57.31 93 CYS A O 1
ATOM 760 N N . LEU A 1 94 ? -7.193 9.489 0.673 1.00 62.06 94 LEU A N 1
ATOM 761 C CA . LEU A 1 94 ? -6.325 9.163 -0.459 1.00 62.06 94 LEU A CA 1
ATOM 762 C C . LEU A 1 94 ? -6.685 10.018 -1.688 1.00 62.06 94 LEU A C 1
ATOM 764 O O . LEU A 1 94 ? -5.803 10.630 -2.284 1.00 62.06 94 LEU A O 1
ATOM 768 N N . VAL A 1 95 ? -7.973 10.149 -2.022 1.00 60.69 95 VAL A N 1
ATOM 769 C CA . VAL A 1 95 ? -8.432 10.938 -3.185 1.00 60.69 95 VAL A CA 1
ATOM 770 C C . VAL A 1 95 ? -8.147 12.440 -3.026 1.00 60.69 95 VAL A C 1
ATOM 772 O O . VAL A 1 95 ? -7.869 13.122 -4.008 1.00 60.69 95 VAL A O 1
ATOM 775 N N . SER A 1 96 ? -8.158 12.968 -1.797 1.00 57.66 96 SER A N 1
ATOM 776 C CA . SER A 1 96 ? -7.964 14.404 -1.520 1.00 57.66 96 SER A CA 1
ATOM 777 C C . SER A 1 96 ? -6.535 14.944 -1.729 1.00 57.66 96 SER A C 1
ATOM 779 O O . SER A 1 96 ? -6.291 16.133 -1.512 1.00 57.66 96 SER A O 1
ATOM 781 N N . ALA A 1 97 ? -5.561 14.096 -2.071 1.00 55.50 97 ALA A N 1
ATOM 782 C CA . ALA A 1 97 ? -4.147 14.457 -2.062 1.00 55.50 97 ALA A CA 1
ATOM 783 C C . ALA A 1 97 ? -3.543 14.547 -3.478 1.00 55.50 97 ALA A C 1
ATOM 785 O O . ALA A 1 97 ? -3.427 13.557 -4.193 1.00 55.50 97 ALA A O 1
ATOM 786 N N . GLU A 1 98 ? -3.070 15.742 -3.852 1.00 53.44 98 GLU A N 1
ATOM 787 C CA . GLU A 1 98 ? -2.585 16.071 -5.209 1.00 53.44 98 GLU A CA 1
ATOM 788 C C . GLU A 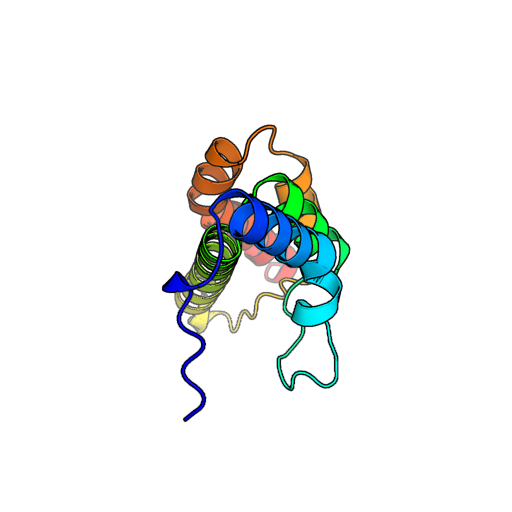1 98 ? -1.204 15.481 -5.583 1.00 53.44 98 GLU A C 1
ATOM 790 O O . GLU A 1 98 ? -0.791 15.551 -6.738 1.00 53.44 98 GLU A O 1
ATOM 795 N N . SER A 1 99 ? -0.441 14.907 -4.640 1.00 54.19 99 SER A N 1
ATOM 796 C CA . SER A 1 99 ? 0.901 14.358 -4.918 1.00 54.19 99 SER A CA 1
ATOM 797 C C . SER A 1 99 ? 1.344 13.310 -3.895 1.00 54.19 99 SER A C 1
ATOM 799 O O . SER A 1 99 ? 1.096 13.474 -2.705 1.00 54.19 99 SER A O 1
ATOM 801 N N . GLY A 1 100 ? 2.115 12.296 -4.311 1.00 49.69 100 GLY A N 1
ATOM 802 C CA . GLY A 1 100 ? 2.629 11.230 -3.432 1.00 49.69 100 GLY A CA 1
ATOM 803 C C . GLY A 1 100 ? 3.451 11.717 -2.222 1.00 49.69 100 GLY A C 1
ATOM 804 O O . GLY A 1 100 ? 3.417 11.096 -1.164 1.00 49.69 100 GLY A O 1
ATOM 805 N N . ARG A 1 101 ? 4.131 12.873 -2.315 1.00 57.19 101 ARG A N 1
ATOM 806 C CA . ARG A 1 101 ? 4.799 13.514 -1.155 1.00 57.19 101 ARG A CA 1
ATOM 807 C C . ARG A 1 101 ? 3.809 14.152 -0.182 1.00 57.19 101 ARG A C 1
ATOM 809 O O . ARG A 1 101 ? 4.029 14.121 1.027 1.00 57.19 101 ARG A O 1
ATOM 816 N N . ILE A 1 102 ? 2.738 14.740 -0.710 1.00 54.84 102 ILE A N 1
ATOM 817 C CA . ILE A 1 102 ? 1.641 15.287 0.090 1.00 54.84 102 ILE A CA 1
ATOM 818 C C . ILE A 1 102 ? 0.902 14.130 0.753 1.00 54.84 102 ILE A C 1
ATOM 820 O O . ILE A 1 102 ? 0.614 14.244 1.931 1.00 54.84 102 ILE A O 1
ATOM 824 N N . VAL A 1 103 ? 0.702 13.004 0.059 1.00 54.78 103 VAL A N 1
ATOM 825 C CA . VAL A 1 103 ? 0.159 11.757 0.614 1.00 54.78 103 VAL A CA 1
ATOM 826 C C . VAL A 1 103 ? 1.059 11.195 1.705 1.00 54.78 103 VAL A C 1
ATOM 828 O O . VAL A 1 103 ? 0.535 10.837 2.738 1.00 54.78 103 VAL A O 1
ATOM 831 N N . GLU A 1 104 ? 2.388 11.136 1.565 1.00 53.91 104 GLU A N 1
ATOM 832 C CA . GLU A 1 104 ? 3.245 10.624 2.652 1.00 53.91 104 GLU A CA 1
ATOM 833 C C . GLU A 1 104 ? 3.177 11.520 3.903 1.00 53.91 104 GLU A C 1
ATOM 835 O O . GLU A 1 104 ? 3.037 11.023 5.019 1.00 53.91 104 GLU A O 1
ATOM 840 N N . ASN A 1 105 ? 3.225 12.844 3.728 1.00 58.00 105 ASN A N 1
ATOM 841 C CA . ASN A 1 105 ? 3.121 13.792 4.840 1.00 58.00 105 ASN A CA 1
ATOM 842 C C . ASN A 1 105 ? 1.708 13.829 5.442 1.00 58.00 105 ASN A C 1
ATOM 844 O O . ASN A 1 105 ? 1.566 13.857 6.662 1.00 58.00 105 ASN A O 1
ATOM 848 N N . ARG A 1 106 ? 0.663 13.765 4.609 1.00 53.50 106 ARG A N 1
ATOM 849 C CA . ARG A 1 106 ? -0.735 13.636 5.031 1.00 53.50 106 ARG A CA 1
ATOM 850 C C . ARG A 1 106 ? -0.972 12.285 5.685 1.00 53.50 106 ARG A C 1
ATOM 852 O O . ARG A 1 106 ? -1.491 12.267 6.769 1.00 53.50 106 ARG A O 1
ATOM 859 N N . LEU A 1 107 ? -0.510 11.161 5.168 1.00 54.66 107 LEU A N 1
ATOM 860 C CA . LEU A 1 107 ? -0.612 9.862 5.841 1.00 54.66 107 LEU A CA 1
ATOM 861 C C . LEU A 1 107 ? 0.204 9.796 7.129 1.00 54.66 107 LEU A C 1
ATOM 863 O O . LEU A 1 107 ? -0.081 8.936 7.943 1.00 54.66 107 LEU A O 1
ATOM 867 N N . ARG A 1 108 ? 1.197 10.660 7.355 1.00 59.53 108 ARG A N 1
ATOM 868 C CA . ARG A 1 108 ? 1.866 10.805 8.663 1.00 59.53 108 ARG A CA 1
ATOM 869 C C . ARG A 1 108 ? 1.141 11.763 9.615 1.00 59.53 108 ARG A C 1
ATOM 871 O O . ARG A 1 108 ? 1.305 11.633 10.818 1.00 59.53 108 ARG A O 1
ATOM 878 N N . SER A 1 109 ? 0.382 12.726 9.089 1.00 57.00 109 SER A N 1
ATOM 879 C CA . SER A 1 109 ? -0.313 13.775 9.856 1.00 57.00 109 SER A CA 1
ATOM 880 C C . SER A 1 109 ? -1.806 13.470 10.068 1.00 57.00 109 SER A C 1
ATOM 882 O O . SER A 1 109 ? -2.310 13.523 11.184 1.00 57.00 109 SER A O 1
ATOM 884 N N . LEU A 1 110 ? -2.503 13.103 9.000 1.00 50.66 110 LEU A N 1
ATOM 885 C CA . LEU A 1 110 ? -3.881 12.636 8.928 1.00 50.66 110 LEU A CA 1
ATOM 886 C C . LEU A 1 110 ? -4.081 11.205 9.435 1.00 50.66 110 LEU A C 1
ATOM 888 O O . LEU A 1 110 ? -5.195 10.892 9.832 1.00 50.66 110 LEU A O 1
ATOM 892 N N . SER A 1 111 ? -3.060 10.339 9.467 1.00 51.56 111 SER A N 1
ATOM 893 C CA . SER A 1 111 ? -3.199 9.057 10.182 1.00 51.56 111 SER A CA 1
ATOM 894 C C . SER A 1 111 ? -3.584 9.268 11.637 1.00 51.56 111 SER A C 1
ATOM 896 O O . SER A 1 111 ? -4.398 8.520 12.151 1.00 51.56 111 SER A O 1
ATOM 898 N N . CYS A 1 112 ? -3.064 10.311 12.281 1.00 48.41 112 CYS A N 1
ATOM 899 C CA . CYS A 1 112 ? -3.505 10.687 13.616 1.00 48.41 112 CYS A CA 1
ATOM 900 C C . CYS A 1 112 ? -4.895 11.346 13.594 1.00 48.41 112 CYS A C 1
ATOM 902 O O . CYS A 1 112 ? -5.739 10.980 14.398 1.00 48.41 112 CYS A O 1
ATOM 904 N N . GLN A 1 113 ? -5.174 12.267 12.660 1.00 46.34 113 GLN A N 1
ATOM 905 C CA . GLN A 1 113 ? -6.403 13.086 12.687 1.00 46.34 113 GLN A CA 1
ATOM 906 C C . GLN A 1 113 ? -7.665 12.396 12.145 1.00 46.34 113 GLN A C 1
ATOM 908 O O . GLN A 1 113 ? -8.720 12.514 12.755 1.00 46.34 113 GLN A O 1
ATOM 913 N N . ILE A 1 114 ? -7.587 11.679 11.019 1.00 47.06 114 ILE A N 1
ATOM 914 C CA . ILE A 1 114 ? -8.731 10.954 10.433 1.00 47.06 114 ILE A CA 1
ATOM 915 C C . ILE A 1 114 ? -9.146 9.830 11.363 1.00 47.06 114 ILE A C 1
ATOM 917 O O . ILE A 1 114 ? -10.323 9.634 11.626 1.00 47.06 114 ILE A O 1
ATOM 921 N N . ILE A 1 115 ? -8.171 9.090 11.877 1.00 49.22 115 ILE A N 1
ATOM 922 C CA . ILE A 1 115 ? -8.461 7.956 12.734 1.00 49.22 115 ILE A CA 1
ATOM 923 C C . ILE A 1 115 ? -8.916 8.446 14.127 1.00 49.22 115 ILE A C 1
ATOM 925 O O . ILE A 1 115 ? -9.799 7.825 14.709 1.00 49.22 115 ILE A O 1
ATOM 929 N N . GLN A 1 116 ? -8.444 9.600 14.627 1.00 47.25 116 GLN A N 1
ATOM 930 C CA . GLN A 1 116 ? -9.073 10.272 15.779 1.00 47.25 116 GLN A CA 1
ATOM 931 C C . GLN A 1 116 ? -10.504 10.738 15.488 1.00 47.25 116 GLN A C 1
ATOM 933 O O . GLN A 1 116 ? -11.357 10.615 16.361 1.00 47.25 116 GLN A O 1
ATOM 938 N N . ALA A 1 117 ? -10.794 11.246 14.288 1.00 42.81 117 ALA A N 1
ATOM 939 C CA . ALA A 1 117 ? -12.148 11.638 13.901 1.00 42.81 117 ALA A CA 1
ATOM 940 C C . ALA A 1 117 ? -13.091 10.423 13.822 1.00 42.81 117 ALA A C 1
ATOM 942 O O . ALA A 1 117 ? -14.167 10.468 14.407 1.00 42.81 117 ALA A O 1
ATOM 943 N N . ILE A 1 118 ? -12.652 9.305 13.226 1.00 47.03 118 ILE A N 1
ATOM 944 C CA . ILE A 1 118 ? -13.394 8.029 13.209 1.00 47.03 118 ILE A CA 1
ATOM 945 C C . ILE A 1 118 ? -13.585 7.500 14.638 1.00 47.03 118 ILE A C 1
ATOM 947 O O . ILE A 1 118 ? -14.683 7.086 15.004 1.00 47.03 118 ILE A O 1
ATOM 951 N N . PHE A 1 119 ? -12.537 7.550 15.472 1.00 46.19 119 PHE A N 1
ATOM 952 C CA . PHE A 1 119 ? -12.607 7.175 16.884 1.00 46.19 119 PHE A CA 1
ATOM 953 C C . PHE A 1 119 ? -13.685 7.987 17.624 1.00 46.19 119 PHE A C 1
ATOM 955 O O . PHE A 1 119 ? -14.512 7.401 18.323 1.00 46.19 119 PHE A O 1
ATOM 962 N N . LEU A 1 120 ? -13.697 9.315 17.454 1.00 49.38 120 LEU A N 1
ATOM 963 C CA . LEU A 1 120 ? -14.636 10.225 18.115 1.00 49.38 120 LEU A CA 1
ATOM 964 C C . LEU A 1 120 ? -16.067 10.096 17.575 1.00 49.38 120 LEU A C 1
ATOM 966 O O . LEU A 1 120 ? -17.005 10.154 18.364 1.00 49.38 120 LEU A O 1
ATOM 970 N N . GLU A 1 121 ? -16.260 9.896 16.270 1.00 49.12 121 GLU A N 1
ATOM 971 C CA . GLU A 1 121 ? -17.598 9.770 15.675 1.00 49.12 121 GLU A CA 1
ATOM 972 C C . GLU A 1 121 ? -18.276 8.431 15.996 1.00 49.12 121 GLU A C 1
ATOM 974 O O . GLU A 1 121 ? -19.491 8.409 16.207 1.00 49.12 121 GLU A O 1
ATOM 979 N N . HIS A 1 122 ? -17.513 7.334 16.088 1.00 46.28 122 HIS A N 1
ATOM 980 C CA . HIS A 1 122 ? -18.064 5.995 16.326 1.00 46.28 122 HIS A CA 1
ATOM 981 C C . HIS A 1 122 ? -18.091 5.540 17.797 1.00 46.28 122 HIS A C 1
ATOM 983 O O . HIS A 1 122 ? -18.836 4.612 18.094 1.00 46.28 122 HIS A O 1
ATOM 989 N N . ASN A 1 123 ? -17.325 6.149 18.718 1.00 43.06 123 ASN A N 1
ATOM 990 C CA . ASN A 1 123 ? -17.283 5.731 20.139 1.00 43.06 123 ASN A CA 1
ATOM 991 C C . ASN A 1 123 ? -17.896 6.736 21.135 1.00 43.06 123 ASN A C 1
ATOM 993 O O . ASN A 1 123 ? -17.912 6.459 22.333 1.00 43.06 123 ASN A O 1
ATOM 997 N N . LEU A 1 124 ? -18.380 7.900 20.681 1.00 43.44 124 LEU A N 1
ATOM 998 C CA . LEU A 1 124 ? -19.089 8.886 21.522 1.00 43.44 124 LEU A CA 1
ATOM 999 C C . LEU A 1 124 ? -20.588 9.020 21.184 1.00 43.44 124 LEU A C 1
ATOM 1001 O O . LEU A 1 124 ? -21.231 9.981 21.609 1.00 43.44 124 LEU A O 1
ATOM 1005 N N . ARG A 1 125 ? -21.151 8.065 20.440 1.00 44.78 125 ARG A N 1
ATOM 1006 C CA . ARG A 1 125 ? -22.599 7.855 20.290 1.00 44.78 125 ARG A CA 1
ATOM 1007 C C . ARG A 1 125 ? -22.984 6.535 20.936 1.00 44.78 125 ARG A C 1
ATOM 1009 O O . ARG A 1 125 ? -24.097 6.491 21.502 1.00 44.78 125 ARG A O 1
#

Organism: Lacticaseibacillus paracasei (NCBI:txid1597)

pLDDT: mean 70.29, std 15.52, range [32.19, 92.25]

Radius of gyration: 16.69 Å; chains: 1; bounding box: 44×38×46 Å

InterPro domains:
  IPR041151 Replication initiator protein A, C-terminal domain [PF18008] (40-90)